Protein AF-A0A7L3CWI1-F1 (afdb_monomer)

Secondary structure (DSSP, 8-state):
-HHHHHHHHHHHHHHHHHHHHHTT-HHHHHHHHHHHHHHHHHHSS-HHHHHHHHHHHHHHHHHHHHHHHS---S-HHHHHHHHHHHHHHHHHHHHHHHHHHHHT-

InterPro domains:
  IPR001217 Transcription factor STAT [PTHR11801] (2-104)
  IPR013799 STAT transcription factor, protein interaction [PF02865] (1-68)
  IPR013799 STAT transcription factor, protein interaction [SM00964] (1-71)
  IPR036535 STAT transcription factor, N-terminal domain superfamily [G3DSA:1.10.532.10] (1-72)
  IPR036535 STAT transcription factor, N-terminal domain superfamily [SSF48092] (1-70)

pLDDT: mean 90.08, std 12.99, range [53.62, 98.75]

Sequence (105 aa):
MATILLQNLLIQVDEQLDRVSQEKNLLLIHNLKRIRKLLQGKYHGNPMHIAVIISNCLREERRILAAASMPVQGPLEKSLQNSVVSERQRNVEHKVSAIKNSAQV

Foldseek 3Di:
DLLVVLVVVLVVLVVVLVVVVVVVVPVSNVVSVVVSVCSCVPPNVPSVVVVVVVVVVVVVVVVVVVVVPPDPPDPPVVVVVVVVVVVVVVVVVVVVVVVVVVVVD

Organism: Pluvianellus socialis (NCBI:txid227228)

Solvent-accessible surface area (backbone atoms only — not comparable to full-atom values): 5900 Å² total; per-residue (Å²): 110,43,58,58,55,50,52,51,51,53,50,52,50,49,58,50,40,55,54,33,52,76,69,63,37,64,68,57,38,54,50,48,55,52,50,52,52,47,52,52,72,71,24,67,91,43,29,57,61,54,50,50,53,53,51,51,51,56,51,49,53,51,50,53,52,52,60,70,68,47,80,78,90,58,72,66,64,63,62,52,51,52,52,54,53,51,53,53,51,52,54,51,54,52,53,52,49,52,51,53,59,64,69,75,105

Radius of gyration: 23.46 Å; Cα contacts (8 Å, |Δi|>4): 30; chains: 1; bounding box: 50×29×52 Å

Structure (mmCIF, N/CA/C/O backbone):
data_AF-A0A7L3CWI1-F1
#
_entry.id   AF-A0A7L3CWI1-F1
#
loop_
_atom_site.group_PDB
_atom_site.id
_atom_site.type_symbol
_atom_site.label_atom_id
_atom_site.label_alt_id
_atom_site.label_comp_id
_atom_site.label_asym_id
_atom_site.label_entity_id
_atom_site.label_seq_id
_atom_site.pdbx_PDB_ins_code
_atom_site.Cartn_x
_atom_site.Cartn_y
_atom_site.Cartn_z
_atom_site.occupancy
_atom_site.B_iso_or_equiv
_atom_site.auth_seq_id
_atom_site.auth_comp_id
_atom_site.auth_asym_id
_atom_site.auth_atom_id
_atom_site.pdbx_PDB_model_num
ATOM 1 N N . MET A 1 1 ? 15.315 5.582 -15.630 1.00 88.50 1 MET A N 1
ATOM 2 C CA . MET A 1 1 ? 14.371 6.317 -14.756 1.00 88.50 1 MET A CA 1
ATOM 3 C C . MET A 1 1 ? 13.531 5.385 -13.879 1.00 88.50 1 MET A C 1
ATOM 5 O O . MET A 1 1 ? 13.632 5.492 -12.667 1.00 88.50 1 MET A O 1
ATOM 9 N N . ALA A 1 2 ? 12.762 4.434 -14.434 1.00 94.88 2 ALA A N 1
ATOM 10 C CA . ALA A 1 2 ? 11.887 3.555 -13.636 1.00 94.88 2 ALA A CA 1
ATOM 11 C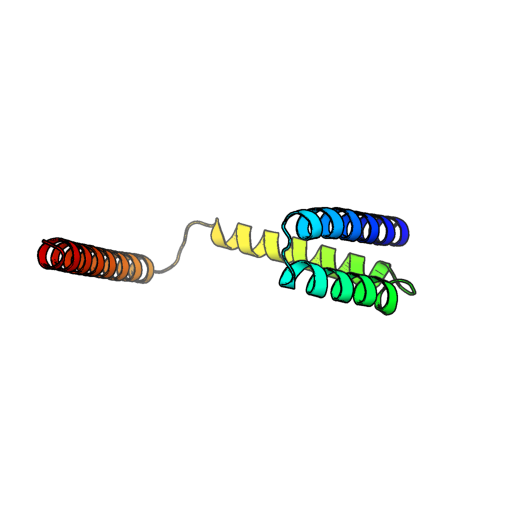 C . ALA A 1 2 ? 12.609 2.727 -12.556 1.00 94.88 2 ALA A C 1
ATOM 13 O O . ALA A 1 2 ? 12.082 2.569 -11.461 1.00 94.88 2 ALA A O 1
ATOM 14 N N . THR A 1 3 ? 13.833 2.261 -12.818 1.00 97.19 3 THR A N 1
ATOM 15 C CA . THR A 1 3 ? 14.658 1.566 -11.814 1.00 97.19 3 THR A CA 1
ATOM 16 C C . THR A 1 3 ? 14.954 2.441 -10.596 1.00 97.19 3 THR A C 1
ATOM 18 O O . THR A 1 3 ? 14.821 1.978 -9.470 1.00 97.19 3 THR A O 1
ATOM 21 N N . ILE A 1 4 ? 15.288 3.720 -10.808 1.00 97.69 4 ILE A N 1
ATOM 22 C CA . ILE A 1 4 ? 15.544 4.681 -9.723 1.00 97.69 4 ILE A CA 1
ATOM 23 C C . ILE A 1 4 ? 14.263 4.905 -8.914 1.00 97.69 4 ILE A C 1
ATOM 25 O O . ILE A 1 4 ? 14.295 4.879 -7.691 1.00 97.69 4 ILE A O 1
ATOM 29 N N . LEU A 1 5 ? 13.117 5.053 -9.585 1.00 97.31 5 LEU A N 1
ATOM 30 C CA . LEU A 1 5 ? 11.829 5.219 -8.907 1.00 97.31 5 LEU A CA 1
ATOM 31 C C . LEU A 1 5 ? 11.431 3.982 -8.089 1.00 97.31 5 LEU A C 1
ATOM 33 O O . LEU A 1 5 ? 10.921 4.131 -6.983 1.00 97.31 5 LEU A O 1
ATOM 37 N N . LEU A 1 6 ? 11.698 2.771 -8.588 1.00 97.69 6 LEU A N 1
ATOM 38 C CA . LEU A 1 6 ? 11.500 1.540 -7.817 1.00 97.69 6 LEU A CA 1
ATOM 39 C C . LEU A 1 6 ? 12.427 1.493 -6.594 1.00 97.69 6 LEU A C 1
ATOM 41 O O . LEU A 1 6 ? 11.980 1.124 -5.511 1.00 97.69 6 LEU A O 1
ATOM 45 N N . GLN A 1 7 ? 13.691 1.894 -6.744 1.00 97.94 7 GLN A N 1
ATOM 46 C CA . GLN A 1 7 ? 14.632 1.954 -5.625 1.00 97.94 7 GLN A CA 1
ATOM 47 C C . GLN A 1 7 ? 14.161 2.955 -4.559 1.00 97.94 7 GLN A C 1
ATOM 49 O O . GLN A 1 7 ? 14.128 2.622 -3.378 1.00 97.94 7 GLN A O 1
ATOM 54 N N . ASN A 1 8 ? 13.709 4.137 -4.980 1.00 98.12 8 ASN A N 1
ATOM 55 C CA . ASN A 1 8 ? 13.154 5.152 -4.086 1.00 98.12 8 ASN A CA 1
ATOM 56 C C . ASN A 1 8 ? 11.883 4.659 -3.385 1.00 98.12 8 ASN A C 1
ATOM 58 O O . ASN A 1 8 ? 11.714 4.893 -2.193 1.00 98.12 8 ASN A O 1
ATOM 62 N N . LEU A 1 9 ? 11.012 3.930 -4.089 1.00 97.94 9 LEU A N 1
ATOM 63 C CA . LEU A 1 9 ? 9.835 3.309 -3.481 1.00 97.94 9 LEU A CA 1
ATOM 64 C C . LEU A 1 9 ? 10.227 2.296 -2.394 1.00 97.94 9 LEU A C 1
ATOM 66 O O . LEU A 1 9 ? 9.591 2.255 -1.347 1.00 97.94 9 LEU A O 1
ATOM 70 N N . LEU A 1 10 ? 11.268 1.489 -2.613 1.00 98.25 10 LEU A N 1
ATOM 71 C CA . LEU A 1 10 ? 11.745 0.532 -1.610 1.00 98.25 10 LEU A CA 1
ATOM 72 C C . LEU A 1 10 ? 12.325 1.227 -0.369 1.00 98.25 10 LEU A C 1
ATOM 74 O O . LEU A 1 10 ? 12.070 0.754 0.737 1.00 98.25 10 LEU A O 1
ATOM 78 N N . ILE A 1 11 ? 13.039 2.345 -0.543 1.00 98.50 11 ILE A N 1
ATOM 79 C CA . ILE A 1 11 ? 13.526 3.186 0.567 1.00 98.50 11 ILE A CA 1
ATOM 80 C C . ILE A 1 11 ? 12.343 3.740 1.363 1.00 98.50 11 ILE A C 1
ATOM 82 O O . ILE A 1 11 ? 12.294 3.594 2.579 1.00 98.50 11 ILE A O 1
ATOM 86 N N . GLN A 1 12 ? 11.337 4.281 0.674 1.00 98.44 12 GLN A N 1
ATOM 87 C CA . GLN A 1 12 ? 10.116 4.765 1.315 1.00 98.44 12 GLN A CA 1
ATOM 88 C C . GLN A 1 12 ? 9.410 3.653 2.102 1.00 98.44 12 GLN A C 1
ATOM 90 O O . GLN A 1 12 ? 8.967 3.879 3.221 1.00 98.44 12 GLN A O 1
ATOM 95 N N . VAL A 1 13 ? 9.341 2.425 1.578 1.00 98.38 13 VAL A N 1
ATOM 96 C CA . VAL A 1 13 ? 8.769 1.288 2.322 1.00 98.38 13 VAL A CA 1
ATOM 97 C C . VAL A 1 13 ? 9.566 0.971 3.596 1.00 98.38 13 VAL A C 1
ATOM 99 O O . VAL A 1 13 ? 8.945 0.621 4.599 1.00 98.38 13 VAL A O 1
ATOM 102 N N . ASP A 1 14 ? 10.895 1.109 3.585 1.00 98.50 14 ASP A N 1
ATOM 103 C CA . ASP A 1 14 ? 11.728 0.920 4.783 1.00 98.50 14 ASP A CA 1
ATOM 104 C C . ASP A 1 14 ? 11.466 2.008 5.832 1.00 98.50 14 ASP A C 1
ATOM 106 O O . ASP A 1 14 ? 11.207 1.684 6.988 1.00 98.50 14 ASP A O 1
ATOM 110 N N . GLU A 1 15 ? 11.397 3.278 5.425 1.00 98.62 15 GLU A N 1
ATOM 111 C CA . GLU A 1 15 ? 11.052 4.394 6.320 1.00 98.62 15 GLU A CA 1
ATOM 112 C C . GLU A 1 15 ? 9.667 4.201 6.970 1.00 98.62 15 GLU A C 1
ATOM 114 O O . GLU A 1 15 ? 9.469 4.444 8.164 1.00 98.62 15 GLU A O 1
ATOM 119 N N . GLN A 1 16 ? 8.685 3.720 6.196 1.00 98.44 16 GLN A N 1
ATOM 120 C CA . GLN A 1 16 ? 7.358 3.390 6.725 1.00 98.44 16 GLN A CA 1
ATOM 121 C C . GLN A 1 16 ? 7.421 2.230 7.723 1.00 98.44 16 GLN A C 1
ATOM 123 O O . GLN A 1 16 ? 6.708 2.258 8.726 1.00 98.44 16 GLN A O 1
ATOM 128 N N . LEU A 1 17 ? 8.253 1.221 7.452 1.00 98.56 17 LEU A N 1
ATOM 129 C CA . LEU A 1 17 ? 8.435 0.056 8.311 1.00 98.56 17 LEU A CA 1
ATOM 130 C C . LEU A 1 17 ? 9.044 0.445 9.660 1.00 98.56 17 LEU A C 1
ATOM 132 O O . LEU A 1 17 ? 8.576 -0.049 10.689 1.00 98.56 17 LEU A O 1
ATOM 136 N N . ASP A 1 18 ? 10.010 1.362 9.669 1.00 98.56 18 ASP A N 1
ATOM 137 C CA . ASP A 1 18 ? 10.584 1.911 10.897 1.00 98.56 18 ASP A CA 1
ATOM 138 C C . ASP A 1 18 ? 9.518 2.631 11.724 1.00 98.56 18 ASP A C 1
ATOM 140 O O . ASP A 1 18 ? 9.354 2.337 12.912 1.00 98.56 18 ASP A O 1
ATOM 144 N N . ARG A 1 19 ? 8.709 3.493 11.092 1.00 98.56 19 ARG A N 1
ATOM 145 C CA . ARG A 1 19 ? 7.628 4.208 11.787 1.00 98.56 19 ARG A CA 1
ATOM 146 C C . ARG A 1 19 ? 6.615 3.252 12.420 1.00 98.56 19 ARG A C 1
ATOM 148 O O . ARG A 1 19 ? 6.365 3.333 13.621 1.00 98.56 19 ARG A O 1
ATOM 155 N N . VAL A 1 20 ? 6.057 2.315 11.647 1.00 98.56 20 VAL A N 1
ATOM 156 C CA . VAL A 1 20 ? 5.032 1.392 12.176 1.00 98.56 20 VAL A CA 1
ATOM 157 C C . VAL A 1 20 ? 5.601 0.405 13.201 1.00 98.56 20 VAL A C 1
ATOM 159 O O . VAL A 1 20 ? 4.850 -0.150 14.005 1.00 98.56 20 VAL A O 1
ATOM 162 N N . SER A 1 21 ? 6.924 0.200 13.204 1.00 98.31 21 SER A N 1
ATOM 163 C CA . SER A 1 21 ? 7.622 -0.558 14.246 1.00 98.31 21 SER A CA 1
ATOM 164 C C . SER A 1 21 ? 7.659 0.199 15.571 1.00 98.31 21 SER A C 1
ATOM 166 O O . SER A 1 21 ? 7.380 -0.405 16.607 1.00 98.31 21 SER A O 1
ATOM 168 N N . GLN A 1 22 ? 7.910 1.514 15.549 1.00 98.38 22 GLN A N 1
ATOM 169 C CA . GLN A 1 22 ? 7.818 2.359 16.750 1.00 98.38 22 GLN A CA 1
ATOM 170 C C . GLN A 1 22 ? 6.391 2.396 17.313 1.00 98.38 22 GLN A C 1
ATOM 172 O O . GLN A 1 22 ? 6.193 2.326 18.524 1.00 98.38 22 GLN A O 1
ATOM 177 N N . GLU A 1 23 ? 5.388 2.410 16.433 1.00 98.25 23 GLU A N 1
ATOM 178 C CA . GLU A 1 2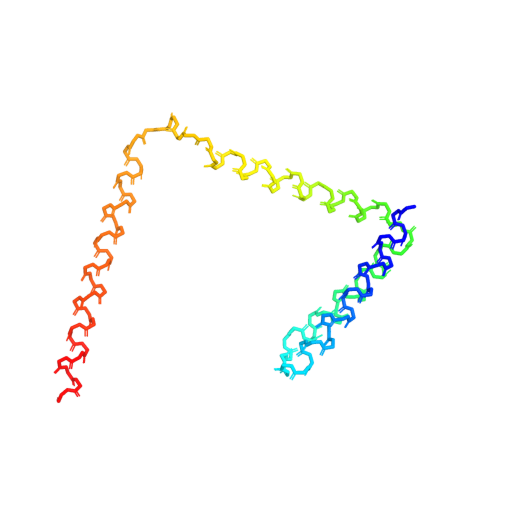3 ? 3.966 2.323 16.798 1.00 98.25 23 GLU A CA 1
ATOM 179 C C . GLU A 1 23 ? 3.549 0.928 17.311 1.00 98.25 23 GLU A C 1
ATOM 181 O O . GLU A 1 23 ? 2.413 0.743 17.744 1.00 98.25 23 GLU A O 1
ATOM 186 N N . LYS A 1 24 ? 4.441 -0.075 17.253 1.00 97.81 24 LYS A N 1
ATOM 187 C CA . LYS A 1 24 ? 4.161 -1.486 17.580 1.00 97.81 24 LYS A CA 1
ATOM 188 C C . LYS A 1 24 ? 2.982 -2.067 16.784 1.00 97.81 24 LYS A C 1
ATOM 190 O O . LYS A 1 24 ? 2.299 -2.986 17.242 1.00 97.81 24 LYS A O 1
ATOM 195 N N . ASN A 1 25 ? 2.751 -1.576 15.566 1.00 98.31 25 ASN A N 1
ATOM 196 C CA . ASN A 1 25 ? 1.661 -2.037 14.716 1.00 98.31 25 ASN A CA 1
ATOM 197 C C . ASN A 1 25 ? 2.051 -3.334 13.990 1.00 98.31 25 ASN A C 1
ATOM 199 O O . ASN A 1 25 ? 2.500 -3.330 12.842 1.00 98.31 25 ASN A O 1
ATOM 203 N N . LEU A 1 26 ? 1.874 -4.469 14.671 1.00 98.25 26 LEU A N 1
ATOM 204 C CA . LEU A 1 26 ? 2.293 -5.790 14.186 1.00 98.25 26 LEU A CA 1
ATOM 205 C C . LEU A 1 26 ? 1.708 -6.149 12.812 1.00 98.25 26 LEU A C 1
ATOM 207 O O . LEU A 1 26 ? 2.400 -6.744 11.983 1.00 98.25 26 LEU A O 1
ATOM 211 N N . LEU A 1 27 ? 0.457 -5.753 12.554 1.00 98.50 27 LEU A N 1
ATOM 212 C CA . LEU A 1 27 ? -0.208 -5.991 11.276 1.00 98.50 27 LEU A CA 1
ATOM 213 C C . LEU A 1 27 ? 0.502 -5.247 10.139 1.00 98.50 27 LEU A C 1
ATOM 215 O O . LEU A 1 27 ? 0.824 -5.847 9.111 1.00 98.50 27 LEU A O 1
ATOM 219 N N . LEU A 1 28 ? 0.780 -3.954 10.324 1.00 98.44 28 LEU A N 1
ATOM 220 C CA . LEU A 1 28 ? 1.453 -3.152 9.304 1.00 98.44 28 LEU A CA 1
ATOM 221 C C . LEU A 1 28 ? 2.913 -3.562 9.118 1.00 98.44 28 LEU A C 1
ATOM 223 O O . LEU A 1 28 ? 3.362 -3.649 7.977 1.00 98.44 28 LEU A O 1
ATOM 227 N N . ILE A 1 29 ? 3.630 -3.905 10.191 1.00 98.75 29 ILE A N 1
ATOM 228 C CA . ILE A 1 29 ? 5.002 -4.429 10.100 1.00 98.75 29 ILE A CA 1
ATOM 229 C C . ILE A 1 29 ? 5.029 -5.689 9.225 1.00 98.75 29 ILE A C 1
ATOM 231 O O . ILE A 1 29 ? 5.832 -5.789 8.293 1.00 98.75 29 ILE A O 1
ATOM 235 N N . HIS A 1 30 ? 4.144 -6.654 9.496 1.00 98.56 30 HIS A N 1
ATOM 236 C CA . HIS A 1 30 ? 4.050 -7.883 8.708 1.00 98.56 30 HIS A CA 1
ATOM 237 C C . HIS A 1 30 ? 3.720 -7.587 7.237 1.00 98.56 30 HIS A C 1
ATOM 239 O O . HIS A 1 30 ? 4.392 -8.081 6.324 1.00 98.56 30 HIS A O 1
ATOM 245 N N . ASN A 1 31 ? 2.711 -6.749 7.000 1.00 98.56 31 ASN A N 1
ATOM 246 C CA . ASN A 1 31 ? 2.241 -6.445 5.654 1.00 98.56 31 ASN A CA 1
ATOM 247 C C . ASN A 1 31 ? 3.301 -5.705 4.830 1.00 98.56 31 ASN A C 1
ATOM 249 O O . ASN A 1 31 ? 3.555 -6.099 3.690 1.00 98.56 31 ASN A O 1
ATOM 253 N N . LEU A 1 32 ? 3.982 -4.707 5.401 1.00 98.62 32 LEU A N 1
ATOM 254 C CA . LEU A 1 32 ? 5.042 -3.967 4.711 1.00 98.62 32 LEU A CA 1
ATOM 255 C C . LEU A 1 32 ? 6.250 -4.853 4.390 1.00 98.62 32 LEU A C 1
ATOM 257 O O . LEU A 1 32 ? 6.766 -4.780 3.275 1.00 98.62 32 LEU A O 1
ATOM 261 N N . LYS A 1 33 ? 6.646 -5.776 5.283 1.00 98.56 33 LYS A N 1
ATOM 262 C CA . LYS A 1 33 ? 7.692 -6.775 4.976 1.00 98.56 33 LYS A CA 1
ATOM 263 C C . LYS A 1 33 ? 7.324 -7.634 3.768 1.00 98.56 33 LYS A C 1
ATOM 265 O O . LYS A 1 33 ? 8.170 -7.895 2.909 1.00 98.56 33 LYS A O 1
ATOM 270 N N . ARG A 1 34 ? 6.068 -8.081 3.685 1.00 98.62 34 ARG A N 1
ATOM 271 C CA . ARG A 1 34 ? 5.575 -8.881 2.555 1.00 98.62 34 ARG A CA 1
ATOM 272 C C . ARG A 1 34 ? 5.529 -8.063 1.263 1.00 98.62 34 ARG A C 1
ATOM 274 O O . ARG A 1 34 ? 5.977 -8.553 0.229 1.00 98.62 34 ARG A O 1
ATOM 281 N N . ILE A 1 35 ? 5.034 -6.828 1.327 1.00 98.12 35 ILE A N 1
ATOM 282 C CA . ILE A 1 35 ? 4.972 -5.907 0.185 1.00 98.12 35 ILE A CA 1
ATOM 283 C C . ILE A 1 35 ? 6.377 -5.612 -0.339 1.00 98.12 35 ILE A C 1
ATOM 285 O O . ILE A 1 35 ? 6.606 -5.763 -1.535 1.00 98.12 35 ILE A O 1
ATOM 289 N N . ARG A 1 36 ? 7.338 -5.291 0.536 1.00 98.31 36 ARG A N 1
ATOM 290 C CA . ARG A 1 36 ? 8.741 -5.062 0.158 1.00 98.31 36 ARG A CA 1
ATOM 291 C C . ARG A 1 36 ? 9.312 -6.239 -0.634 1.00 98.31 36 ARG A C 1
ATOM 293 O O . ARG A 1 36 ? 9.828 -6.048 -1.734 1.00 98.31 36 ARG A O 1
ATOM 300 N N . LYS A 1 37 ? 9.164 -7.464 -0.110 1.00 98.25 37 LYS A N 1
ATOM 301 C CA . LYS A 1 37 ? 9.621 -8.691 -0.786 1.00 98.25 37 LYS A CA 1
ATOM 302 C C . LYS A 1 37 ? 8.955 -8.879 -2.148 1.00 98.25 37 LYS A C 1
ATOM 304 O O . LYS A 1 37 ? 9.631 -9.234 -3.108 1.00 98.25 37 LYS A O 1
ATOM 309 N N . LEU A 1 38 ? 7.648 -8.627 -2.243 1.00 97.81 38 LEU A N 1
ATOM 310 C CA . LEU A 1 38 ? 6.911 -8.724 -3.502 1.00 97.81 38 LEU A CA 1
ATOM 311 C C . LEU A 1 38 ? 7.405 -7.695 -4.520 1.00 97.81 38 LEU A C 1
ATOM 313 O O . LEU A 1 38 ? 7.636 -8.054 -5.671 1.00 97.81 38 LEU A O 1
ATOM 317 N N . LEU A 1 39 ? 7.584 -6.437 -4.109 1.00 97.25 39 LEU A N 1
ATOM 318 C CA . LEU A 1 39 ? 8.056 -5.367 -4.984 1.00 97.25 39 LEU A CA 1
ATOM 319 C C . LEU A 1 39 ? 9.435 -5.693 -5.562 1.00 97.25 39 LEU A C 1
ATOM 321 O O . LEU A 1 39 ? 9.637 -5.591 -6.773 1.00 97.25 39 LEU A O 1
ATOM 325 N N . GLN A 1 40 ? 10.348 -6.155 -4.707 1.00 95.56 40 GLN A N 1
ATOM 326 C CA . GLN A 1 40 ? 11.689 -6.551 -5.113 1.00 95.56 40 GLN A CA 1
ATOM 327 C C . GLN A 1 40 ? 11.661 -7.789 -6.021 1.00 95.56 40 GLN A C 1
ATOM 329 O O . GLN A 1 40 ? 12.214 -7.756 -7.114 1.00 95.56 40 GLN A O 1
ATOM 334 N N . GLY A 1 41 ? 10.963 -8.860 -5.638 1.00 96.94 41 GLY A N 1
ATOM 335 C CA . GLY A 1 41 ? 10.929 -10.093 -6.430 1.00 96.94 41 GLY A CA 1
ATOM 336 C C . GLY A 1 41 ? 10.226 -9.943 -7.783 1.00 96.94 41 GLY A C 1
ATOM 337 O O . GLY A 1 41 ? 10.674 -10.501 -8.778 1.00 96.94 41 GLY A O 1
ATOM 338 N N . LYS A 1 42 ? 9.131 -9.175 -7.841 1.00 97.06 42 LYS A N 1
ATOM 339 C CA . LYS A 1 42 ? 8.283 -9.087 -9.039 1.00 97.06 42 LYS A CA 1
ATOM 340 C C . LYS A 1 42 ? 8.759 -8.045 -10.050 1.00 97.06 42 LYS A C 1
ATOM 342 O O . LYS A 1 42 ? 8.556 -8.240 -11.246 1.00 97.06 42 LYS A O 1
ATOM 347 N N . TYR A 1 43 ? 9.345 -6.937 -9.596 1.00 97.31 43 TYR A N 1
ATOM 348 C CA . TYR A 1 43 ? 9.594 -5.781 -10.465 1.00 97.31 43 TYR A CA 1
ATOM 349 C C . TYR A 1 43 ? 11.064 -5.399 -10.612 1.00 97.31 43 TYR A C 1
ATOM 351 O O . TYR A 1 43 ? 11.364 -4.559 -11.452 1.00 97.31 43 TYR A O 1
ATOM 359 N N . HIS A 1 44 ? 11.996 -6.02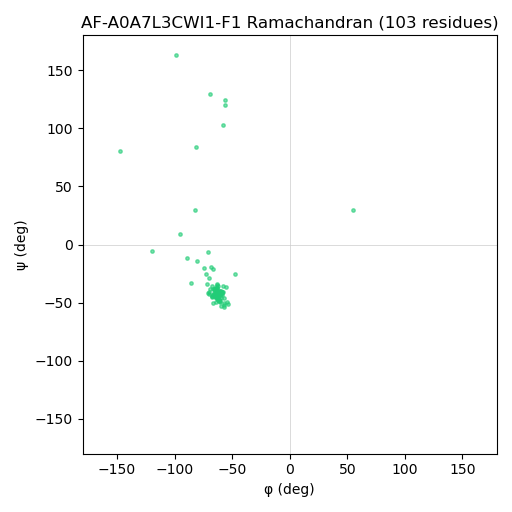5 -9.886 1.00 94.19 44 HIS A N 1
ATOM 360 C CA . HIS A 1 44 ? 13.422 -5.716 -10.037 1.00 94.19 44 HIS A CA 1
ATOM 361 C C . HIS A 1 44 ? 13.944 -6.001 -11.456 1.00 94.19 44 HIS A C 1
ATOM 363 O O . HIS A 1 44 ? 14.669 -5.183 -12.012 1.00 94.19 44 HIS A O 1
ATOM 369 N N . GLY A 1 45 ? 13.509 -7.104 -12.081 1.00 95.12 45 GLY A N 1
ATOM 370 C CA . GLY A 1 45 ? 13.882 -7.443 -13.462 1.00 95.12 45 GLY A CA 1
ATOM 371 C C . GLY A 1 45 ? 13.176 -6.608 -14.539 1.00 95.12 45 GLY A C 1
ATOM 372 O O . GLY A 1 45 ? 13.660 -6.519 -15.662 1.00 95.12 45 GLY A O 1
ATOM 373 N N . ASN A 1 46 ? 12.044 -5.975 -14.213 1.00 97.31 46 ASN A N 1
ATOM 374 C CA . ASN A 1 46 ? 11.343 -5.067 -15.121 1.00 97.31 46 ASN A CA 1
ATOM 375 C C . ASN A 1 46 ? 10.635 -3.931 -14.351 1.00 97.31 46 ASN A C 1
ATOM 377 O O . ASN A 1 46 ? 9.413 -3.976 -14.150 1.00 97.31 46 ASN A O 1
ATOM 381 N N . PRO A 1 47 ? 11.374 -2.881 -13.945 1.00 97.38 47 PRO A N 1
ATOM 382 C CA . PRO A 1 47 ? 10.807 -1.759 -13.195 1.00 97.38 47 PRO A CA 1
ATOM 383 C C . PRO A 1 47 ? 9.807 -0.922 -14.004 1.00 97.38 47 PRO A C 1
ATOM 385 O O . PRO A 1 47 ? 8.966 -0.229 -13.431 1.00 97.38 47 PRO A O 1
ATOM 388 N N . MET A 1 48 ? 9.856 -0.989 -15.340 1.00 98.06 48 MET A N 1
ATOM 389 C CA . MET A 1 48 ? 8.887 -0.295 -16.195 1.00 98.06 48 MET A CA 1
ATOM 390 C C . MET A 1 48 ? 7.465 -0.816 -15.980 1.00 98.06 48 MET A C 1
ATOM 392 O O . MET A 1 48 ? 6.521 -0.030 -16.012 1.00 98.06 48 MET A O 1
ATOM 396 N N . HIS A 1 49 ? 7.300 -2.111 -15.701 1.00 97.69 49 HIS A N 1
ATOM 397 C CA . HIS A 1 49 ? 5.982 -2.705 -15.492 1.00 97.69 49 HIS A CA 1
ATOM 398 C C . HIS A 1 49 ? 5.237 -2.059 -14.313 1.00 97.69 49 HIS A C 1
ATOM 400 O O . HIS A 1 49 ? 4.096 -1.626 -14.470 1.00 97.69 49 HIS A O 1
ATOM 406 N N . ILE A 1 50 ? 5.882 -1.922 -13.149 1.00 97.56 50 ILE A N 1
ATOM 407 C CA . ILE A 1 50 ? 5.254 -1.259 -11.997 1.00 97.56 50 ILE A CA 1
ATOM 408 C C . ILE A 1 50 ? 5.047 0.239 -12.234 1.00 97.56 50 ILE A C 1
ATOM 410 O O . ILE A 1 50 ? 4.016 0.77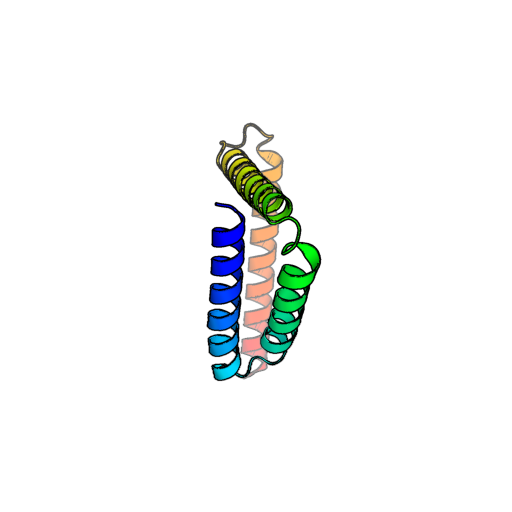2 -11.831 1.00 97.56 50 ILE A O 1
ATOM 414 N N . ALA A 1 51 ? 5.965 0.911 -12.934 1.00 97.88 51 ALA A N 1
ATOM 415 C CA . ALA A 1 51 ? 5.797 2.323 -13.272 1.00 97.88 51 ALA A CA 1
ATOM 416 C C . ALA A 1 51 ? 4.531 2.558 -14.117 1.00 97.88 51 ALA A C 1
ATOM 418 O O . ALA A 1 51 ? 3.782 3.500 -13.854 1.00 97.88 51 ALA A O 1
ATOM 419 N N . VAL A 1 52 ? 4.249 1.675 -15.081 1.00 98.12 52 VAL A N 1
ATOM 420 C CA . VAL A 1 52 ? 3.018 1.715 -15.887 1.00 98.12 52 VAL A CA 1
ATOM 421 C C . VAL A 1 52 ? 1.783 1.441 -15.031 1.00 98.12 52 VAL A C 1
ATOM 423 O O . VAL A 1 52 ? 0.803 2.174 -15.148 1.00 98.12 52 VAL A O 1
ATOM 426 N N . ILE A 1 53 ? 1.830 0.436 -14.147 1.00 98.00 53 ILE A N 1
ATOM 427 C CA . ILE A 1 53 ? 0.719 0.133 -13.229 1.00 98.00 53 ILE A CA 1
ATOM 428 C C . ILE A 1 53 ? 0.382 1.363 -12.381 1.00 98.00 53 ILE A C 1
ATOM 430 O O . ILE A 1 53 ? -0.756 1.821 -12.411 1.00 98.00 53 ILE A O 1
ATOM 434 N N . ILE A 1 54 ? 1.371 1.939 -11.689 1.00 97.88 54 ILE A N 1
ATOM 435 C CA . ILE A 1 54 ? 1.170 3.113 -10.825 1.00 97.88 54 ILE A CA 1
ATOM 436 C C . ILE A 1 54 ? 0.646 4.299 -11.643 1.00 97.88 54 ILE A C 1
ATOM 438 O O . ILE A 1 54 ? -0.309 4.956 -11.236 1.00 97.88 54 ILE A O 1
ATOM 442 N N . SER A 1 55 ? 1.212 4.548 -12.827 1.00 98.25 55 SER A N 1
ATOM 443 C CA . SER A 1 55 ? 0.768 5.643 -13.700 1.00 98.25 55 SER A CA 1
ATOM 444 C C . SER A 1 55 ? -0.692 5.486 -14.132 1.00 98.25 55 SER A C 1
ATOM 446 O O . SER A 1 55 ? -1.442 6.464 -14.145 1.00 98.25 55 SER A O 1
ATOM 448 N N . ASN A 1 56 ? -1.108 4.259 -14.459 1.00 98.56 56 ASN A N 1
ATOM 449 C CA . ASN A 1 56 ? -2.486 3.948 -14.820 1.00 98.56 56 ASN A CA 1
ATOM 450 C C . ASN A 1 56 ? -3.431 4.104 -13.623 1.00 98.56 56 ASN A C 1
ATOM 452 O O . ASN A 1 56 ? -4.478 4.726 -13.785 1.00 98.56 56 ASN A O 1
ATOM 456 N N . CYS A 1 57 ? -3.050 3.617 -12.435 1.00 98.56 57 CYS A N 1
ATOM 457 C CA . CYS A 1 57 ? -3.827 3.798 -11.205 1.00 98.56 57 CYS A CA 1
ATOM 458 C C . CYS A 1 57 ? -4.062 5.284 -10.912 1.00 98.56 57 CYS A C 1
ATOM 460 O O . CYS A 1 57 ? -5.206 5.712 -10.809 1.00 98.56 57 CYS A O 1
ATOM 462 N N . LEU A 1 58 ? -3.002 6.097 -10.895 1.00 98.56 58 LEU A N 1
ATOM 463 C CA . LEU A 1 58 ? -3.112 7.533 -10.625 1.00 98.56 58 LEU A CA 1
ATOM 464 C C . LEU A 1 58 ? -3.938 8.271 -11.691 1.00 98.56 58 LEU A C 1
ATOM 466 O O . LEU A 1 58 ? -4.641 9.234 -11.386 1.00 98.56 58 LEU A O 1
ATOM 470 N N . ARG A 1 59 ? -3.850 7.857 -12.964 1.00 98.56 59 ARG A N 1
ATOM 471 C CA . ARG A 1 59 ? -4.685 8.424 -14.035 1.00 98.56 59 ARG A CA 1
ATOM 472 C C . ARG A 1 59 ? -6.158 8.100 -13.815 1.00 98.56 59 ARG A C 1
ATOM 474 O O . ARG A 1 59 ? -6.997 8.977 -14.007 1.00 98.56 59 ARG A O 1
ATOM 481 N N . GLU A 1 60 ? -6.455 6.873 -13.416 1.00 98.44 60 GLU A N 1
ATOM 482 C CA . GLU A 1 60 ? -7.821 6.429 -13.180 1.00 98.44 60 GLU A CA 1
ATOM 483 C C . GLU A 1 60 ? -8.428 7.083 -11.936 1.00 98.44 60 GLU A C 1
ATOM 485 O O . GLU A 1 60 ? -9.553 7.568 -11.994 1.00 98.44 60 GLU A O 1
ATOM 490 N N . GLU A 1 61 ? -7.661 7.224 -10.853 1.00 98.00 61 GLU A N 1
ATOM 491 C CA . GLU A 1 61 ? -8.077 7.981 -9.666 1.00 98.00 61 GLU A CA 1
ATOM 492 C C . GLU A 1 61 ? -8.439 9.428 -10.020 1.00 98.00 61 GLU A C 1
ATOM 494 O O . GLU A 1 61 ? -9.510 9.910 -9.648 1.00 98.00 61 GLU A O 1
ATOM 499 N N . ARG A 1 62 ? -7.609 10.112 -10.822 1.00 97.75 62 ARG A N 1
ATOM 500 C CA . ARG A 1 62 ? -7.929 11.464 -11.316 1.00 97.75 62 ARG A CA 1
ATOM 501 C C . ARG A 1 62 ? -9.200 11.489 -12.162 1.00 97.75 62 ARG A C 1
ATOM 503 O O . ARG A 1 62 ? -9.989 12.422 -12.033 1.00 97.75 62 ARG A O 1
ATOM 510 N N . ARG A 1 63 ? -9.420 10.479 -13.011 1.00 97.06 63 ARG A N 1
ATOM 511 C CA . ARG A 1 63 ? -10.636 10.363 -13.829 1.00 97.06 63 ARG A CA 1
ATOM 512 C C . ARG A 1 63 ? -11.882 10.198 -12.955 1.00 97.06 63 ARG A C 1
ATOM 514 O O . ARG A 1 63 ? -12.886 10.856 -13.211 1.00 97.06 63 ARG A O 1
ATOM 521 N N . ILE A 1 64 ? -11.811 9.356 -11.923 1.00 95.81 64 ILE A N 1
ATOM 522 C CA . ILE A 1 64 ? -12.902 9.134 -10.963 1.00 95.81 64 ILE A CA 1
ATOM 523 C C . ILE A 1 64 ? -13.213 10.426 -10.198 1.00 95.81 64 ILE A C 1
ATOM 525 O O . ILE A 1 64 ? -14.375 10.817 -10.116 1.00 95.81 64 ILE A O 1
ATOM 529 N N . LEU A 1 65 ? -12.190 11.129 -9.701 1.00 95.38 65 LEU A N 1
ATOM 530 C CA . LEU A 1 65 ? -12.360 12.407 -8.999 1.00 95.38 65 LEU A CA 1
ATOM 531 C C . LEU A 1 65 ? -12.971 13.490 -9.897 1.00 95.38 65 LEU A C 1
ATOM 533 O O . LEU A 1 65 ? -13.861 14.222 -9.462 1.00 95.38 65 LEU A O 1
ATOM 537 N N . ALA A 1 66 ? -12.543 13.567 -11.160 1.00 93.69 66 ALA A N 1
ATOM 538 C CA . ALA A 1 66 ? -13.119 14.489 -12.133 1.00 93.69 66 ALA A CA 1
ATOM 539 C C . ALA A 1 66 ? -14.596 14.167 -12.397 1.00 93.69 66 ALA A C 1
ATOM 541 O O . ALA A 1 66 ? -15.429 15.066 -12.365 1.00 93.69 66 ALA A O 1
ATOM 542 N N . ALA A 1 67 ? -14.938 12.887 -12.580 1.00 89.81 67 ALA A N 1
ATOM 543 C CA . ALA A 1 67 ? -16.319 12.453 -12.779 1.00 89.81 67 ALA A CA 1
ATOM 544 C C . ALA A 1 67 ? -17.214 12.749 -11.562 1.00 89.81 67 ALA A C 1
ATOM 546 O O . ALA A 1 67 ? -18.363 13.139 -11.739 1.00 89.81 67 ALA A O 1
ATOM 547 N N . ALA A 1 68 ? -16.687 12.607 -10.343 1.00 87.12 68 ALA A N 1
ATOM 548 C CA . ALA A 1 68 ? -17.405 12.940 -9.112 1.00 87.12 68 ALA A CA 1
ATOM 549 C C . ALA A 1 68 ? -17.603 14.454 -8.915 1.00 87.12 68 ALA A C 1
ATOM 551 O O . ALA A 1 68 ? -18.575 14.867 -8.291 1.00 87.12 68 ALA A O 1
ATOM 552 N N . SER A 1 69 ? -16.690 15.276 -9.444 1.00 83.44 69 SER A N 1
ATOM 553 C CA . SER A 1 69 ? -16.752 16.743 -9.352 1.00 83.44 69 SER A CA 1
ATOM 554 C C . SER A 1 69 ? -17.702 17.376 -10.373 1.00 83.44 69 SER A C 1
ATOM 556 O O . SER A 1 69 ? -18.037 18.554 -10.250 1.00 83.44 69 SER A O 1
ATOM 558 N N . MET A 1 70 ? -18.130 16.622 -11.391 1.00 77.94 70 MET A N 1
ATOM 559 C CA . MET A 1 70 ? -19.097 17.118 -12.364 1.00 77.94 70 MET A CA 1
ATOM 560 C C . MET A 1 70 ? -20.460 17.283 -11.683 1.00 77.94 70 MET A C 1
ATOM 562 O O . MET A 1 70 ? -20.934 16.336 -11.048 1.00 77.94 70 MET A O 1
ATOM 566 N N . PRO A 1 71 ? -21.121 18.449 -11.813 1.00 68.25 71 PRO A N 1
ATOM 567 C CA . PRO A 1 71 ? -22.461 18.625 -11.279 1.00 68.25 71 PRO A CA 1
ATOM 568 C C . PRO A 1 71 ? -23.369 17.545 -11.868 1.00 68.25 71 PRO A C 1
ATOM 570 O O . PRO A 1 71 ? -23.444 17.367 -13.085 1.00 68.25 71 PRO A O 1
ATOM 573 N N . VAL A 1 72 ? -24.012 16.787 -10.980 1.00 62.50 72 VAL A N 1
ATOM 574 C CA . VAL A 1 72 ? -24.884 15.667 -11.329 1.00 62.50 72 VAL A CA 1
ATOM 575 C C . VAL A 1 72 ? -26.001 16.181 -12.241 1.00 62.50 72 VAL A C 1
ATOM 577 O O . VAL A 1 72 ? -26.968 16.768 -11.775 1.00 62.50 72 VAL A O 1
ATOM 580 N N . GLN A 1 73 ? -25.896 15.915 -13.544 1.00 57.44 73 GLN A N 1
ATOM 581 C CA . GLN A 1 73 ? -27.011 16.006 -14.499 1.00 57.44 73 GLN A CA 1
ATOM 582 C C . GLN A 1 73 ? -27.876 14.726 -14.463 1.00 57.44 73 GLN A C 1
ATOM 584 O O . GLN A 1 73 ? -28.427 14.297 -15.471 1.00 57.44 73 GLN A O 1
ATOM 589 N N . GLY A 1 74 ? -27.942 14.057 -13.308 1.00 61.59 74 GLY A N 1
ATOM 590 C CA . GLY A 1 74 ? -28.768 12.870 -13.073 1.00 61.59 74 GLY A CA 1
ATOM 591 C C . GLY A 1 74 ? -30.077 13.225 -12.357 1.00 61.59 74 GLY A C 1
ATOM 592 O O . GLY A 1 74 ? -30.164 14.304 -11.771 1.00 61.59 74 GLY A O 1
ATOM 593 N N . PRO A 1 75 ? -31.091 12.335 -12.360 1.00 56.66 75 PRO A N 1
ATOM 594 C CA . PRO A 1 75 ? -32.382 12.617 -11.740 1.00 56.66 75 PRO A CA 1
ATOM 595 C C . PRO A 1 75 ? -32.204 12.994 -10.267 1.00 56.66 75 PRO A C 1
ATOM 597 O O . PRO A 1 75 ? -31.704 12.198 -9.466 1.00 56.66 75 PRO A O 1
ATOM 600 N N . LEU A 1 76 ? -32.636 14.209 -9.923 1.00 58.84 76 LEU A N 1
ATOM 601 C CA . LEU A 1 76 ? -32.616 14.808 -8.583 1.00 58.84 76 LE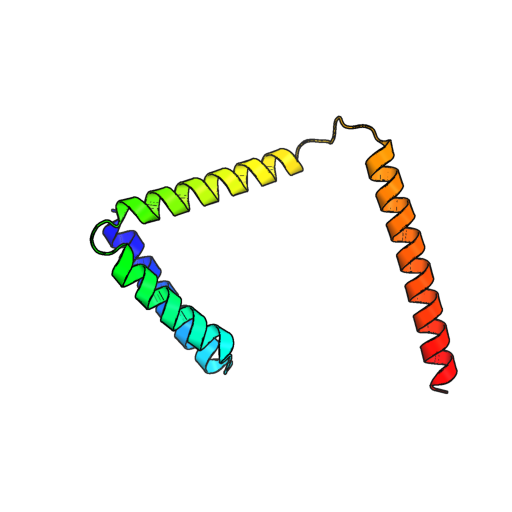U A CA 1
ATOM 602 C C . LEU A 1 76 ? -33.170 13.858 -7.492 1.00 58.84 76 LEU A C 1
ATOM 604 O O . LEU A 1 76 ? -32.771 13.915 -6.329 1.00 58.84 76 LEU A O 1
ATOM 608 N N . GLU A 1 77 ? -34.033 12.927 -7.894 1.00 55.97 77 GLU A N 1
ATOM 609 C CA . GLU A 1 77 ? -34.732 11.935 -7.076 1.00 55.97 77 GLU A CA 1
ATOM 610 C C . GLU A 1 77 ? -33.809 10.996 -6.278 1.00 55.97 77 GLU A C 1
ATOM 612 O O . GLU A 1 77 ? -34.077 10.741 -5.103 1.00 55.97 77 GLU A O 1
ATOM 617 N N . LYS A 1 78 ? -32.693 10.516 -6.852 1.00 57.56 78 LYS A N 1
ATOM 618 C CA . LYS A 1 78 ? -31.782 9.594 -6.133 1.00 57.56 78 LYS A CA 1
ATOM 619 C C . LYS A 1 78 ? -30.998 10.294 -5.020 1.00 57.56 78 LYS A C 1
ATOM 621 O O . LYS A 1 78 ? -30.734 9.698 -3.978 1.00 57.56 78 LYS A O 1
ATOM 626 N N . SER A 1 79 ? -30.644 11.563 -5.226 1.00 59.34 79 SER A N 1
ATOM 627 C CA . SER A 1 79 ? -29.955 12.376 -4.217 1.00 59.34 79 SER A CA 1
ATOM 628 C C . SER A 1 79 ? -30.887 12.708 -3.045 1.00 59.34 79 SER A C 1
ATOM 630 O O . SER A 1 79 ? -30.518 12.545 -1.882 1.00 59.34 79 SER A O 1
ATOM 632 N N . LEU A 1 80 ? -32.141 13.067 -3.347 1.00 60.59 80 LEU A N 1
ATOM 633 C CA . LEU A 1 80 ? -33.174 13.331 -2.342 1.00 60.59 80 LEU A CA 1
ATOM 634 C C . LEU A 1 80 ? -33.496 12.089 -1.494 1.00 60.59 80 LEU A C 1
ATOM 636 O O . LEU A 1 80 ? -33.607 12.201 -0.275 1.00 60.59 80 LEU A O 1
ATOM 640 N N . GLN A 1 81 ? -33.576 10.899 -2.099 1.00 61.44 81 GLN A N 1
ATOM 641 C CA . GLN A 1 81 ? -33.803 9.650 -1.358 1.00 61.44 81 GLN A CA 1
ATOM 642 C C . GLN A 1 81 ? -32.675 9.331 -0.367 1.00 61.44 81 GLN A C 1
ATOM 644 O O . GLN A 1 81 ? -32.955 8.965 0.775 1.00 61.44 81 GLN A O 1
ATOM 649 N N . ASN A 1 82 ? -31.411 9.527 -0.754 1.00 64.31 82 ASN A N 1
ATOM 650 C CA . ASN A 1 82 ? -30.273 9.307 0.144 1.00 64.31 82 ASN A CA 1
ATOM 651 C C . ASN A 1 82 ? -30.266 10.290 1.325 1.00 64.31 82 ASN A C 1
ATOM 653 O O . ASN A 1 82 ? -29.976 9.888 2.454 1.00 64.31 82 ASN A O 1
ATOM 657 N N . SER A 1 83 ? -30.639 11.553 1.093 1.00 67.50 83 SER A N 1
ATOM 658 C CA . SER A 1 83 ? -30.799 12.541 2.168 1.00 67.50 83 SER A CA 1
ATOM 659 C C . SER A 1 83 ? -31.896 12.145 3.156 1.00 67.50 83 SER A C 1
ATOM 661 O O . SER A 1 83 ? -31.668 12.182 4.364 1.00 67.50 83 SER A O 1
ATOM 663 N N . VAL A 1 84 ? -33.050 11.683 2.665 1.00 72.50 84 VAL A N 1
ATOM 664 C CA . VAL A 1 84 ? -34.162 11.233 3.522 1.00 72.50 84 VAL A CA 1
ATOM 665 C C . VAL A 1 84 ? -33.776 10.004 4.354 1.00 72.50 84 VAL A C 1
ATOM 667 O O . VAL A 1 84 ? -34.118 9.919 5.534 1.00 72.50 84 VAL A O 1
ATOM 670 N N . VAL A 1 85 ? -33.045 9.047 3.774 1.00 76.56 85 VAL A N 1
ATOM 671 C CA . VAL A 1 85 ? -32.552 7.869 4.511 1.00 76.56 85 VAL A CA 1
ATOM 672 C C . VAL A 1 85 ? -31.529 8.275 5.580 1.00 76.56 85 VAL A C 1
ATOM 674 O O . VAL A 1 85 ? -31.618 7.805 6.714 1.00 76.56 85 VAL A O 1
ATOM 677 N N . SER A 1 86 ? -30.613 9.193 5.258 1.00 81.19 86 SER A N 1
ATOM 678 C CA . SER A 1 86 ? -29.616 9.729 6.198 1.00 81.19 86 SER A CA 1
ATOM 679 C C . SER A 1 86 ? -30.261 10.442 7.393 1.00 81.19 86 SER A C 1
ATOM 681 O O . SER A 1 86 ? -29.870 10.236 8.542 1.00 81.19 86 SER A O 1
ATOM 683 N N . GLU A 1 87 ? -31.306 11.232 7.151 1.00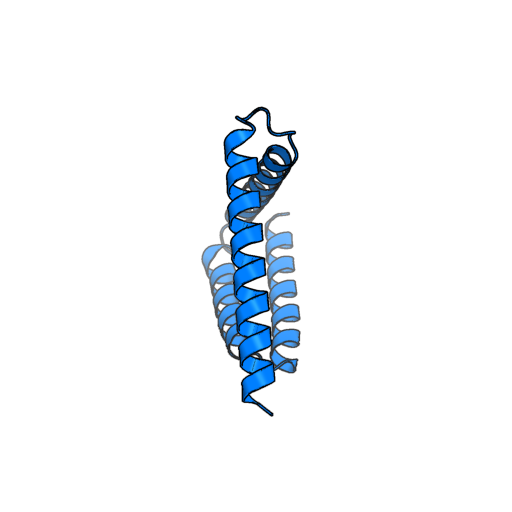 82.94 87 GLU A N 1
ATOM 684 C CA . GLU A 1 87 ? -32.032 11.941 8.205 1.00 82.94 87 GLU A CA 1
ATOM 685 C C . GLU A 1 87 ? -32.780 10.983 9.144 1.00 82.94 87 GLU A C 1
ATOM 687 O O . GLU A 1 87 ? -32.711 11.120 10.370 1.00 82.94 87 GLU A O 1
ATOM 692 N N . ARG A 1 88 ? -33.433 9.954 8.588 1.00 87.06 88 ARG A N 1
ATOM 693 C CA . ARG A 1 88 ? -34.083 8.903 9.387 1.00 87.06 88 ARG A CA 1
ATOM 694 C C . ARG A 1 88 ? -33.078 8.157 10.262 1.00 87.06 88 ARG A C 1
ATOM 696 O O . ARG A 1 88 ? -33.361 7.936 11.438 1.00 87.06 88 ARG A O 1
ATOM 703 N N . GLN A 1 89 ? -31.909 7.822 9.715 1.00 86.81 89 GLN A N 1
ATOM 704 C CA . GLN A 1 89 ? -30.839 7.148 10.450 1.00 86.81 89 GLN A CA 1
ATOM 705 C C . GLN A 1 89 ? -30.341 8.000 11.630 1.00 86.81 89 GLN A C 1
ATOM 707 O O . GLN A 1 89 ? -30.287 7.508 12.757 1.00 86.81 89 GLN A O 1
ATOM 712 N N . ARG A 1 90 ? -30.085 9.299 11.411 1.00 88.81 90 ARG A N 1
ATOM 713 C CA . ARG A 1 90 ? -29.676 10.232 12.479 1.00 88.81 90 ARG A CA 1
ATOM 714 C C . ARG A 1 90 ? -30.703 10.334 13.601 1.00 88.81 90 ARG A C 1
ATOM 716 O O . ARG A 1 90 ? -30.338 10.359 14.774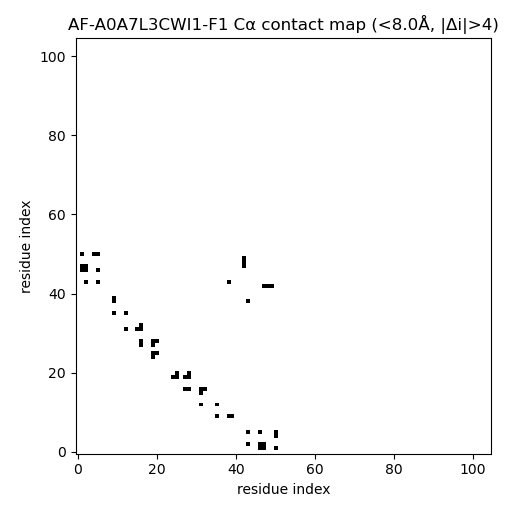 1.00 88.81 90 ARG A O 1
ATOM 723 N N . ASN A 1 91 ? -31.990 10.386 13.258 1.00 91.56 91 ASN A N 1
ATOM 724 C CA . ASN A 1 91 ? -33.054 10.460 14.257 1.00 91.56 91 ASN A CA 1
ATOM 725 C C . ASN A 1 91 ? -33.098 9.185 15.118 1.00 91.56 91 ASN A C 1
ATOM 727 O O . ASN A 1 91 ? -33.198 9.259 16.342 1.00 91.56 91 ASN A O 1
ATOM 731 N N . VAL A 1 92 ? -32.954 8.008 14.500 1.00 92.69 92 VAL A N 1
ATOM 732 C CA . VAL A 1 92 ? -32.878 6.737 15.237 1.00 92.69 92 VAL A CA 1
ATOM 733 C C . VAL A 1 92 ? -31.659 6.709 16.164 1.00 92.69 92 VAL A C 1
ATOM 735 O O . VAL A 1 92 ? -31.817 6.407 17.345 1.00 92.69 92 VAL A O 1
ATOM 738 N N . GLU A 1 93 ? -30.472 7.086 15.684 1.00 91.50 93 GLU A N 1
ATOM 739 C CA . GLU A 1 93 ? -29.243 7.141 16.493 1.00 91.50 93 GLU A CA 1
ATOM 740 C C . GLU A 1 93 ? -29.368 8.095 17.688 1.00 91.50 93 GLU A C 1
ATOM 742 O O . GLU A 1 93 ? -28.951 7.765 18.803 1.00 91.50 93 GLU A O 1
ATOM 747 N N . HIS A 1 94 ? -30.010 9.247 17.486 1.00 93.00 94 HIS A N 1
ATOM 748 C CA . HIS A 1 94 ? -30.284 10.201 18.555 1.00 93.00 94 HIS A CA 1
ATOM 749 C C . HIS A 1 94 ? -31.235 9.614 19.608 1.00 93.00 94 HIS A C 1
ATOM 751 O O . HIS A 1 94 ? -30.964 9.695 20.807 1.00 93.00 94 HIS A O 1
ATOM 757 N 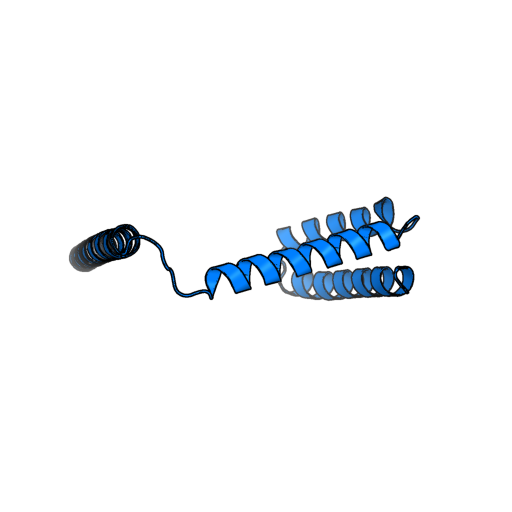N . LYS A 1 95 ? -32.324 8.958 19.180 1.00 94.19 95 LYS A N 1
ATOM 758 C CA . LYS A 1 95 ? -33.277 8.304 20.095 1.00 94.19 95 LYS A CA 1
ATOM 759 C C . LYS A 1 95 ? -32.630 7.160 20.87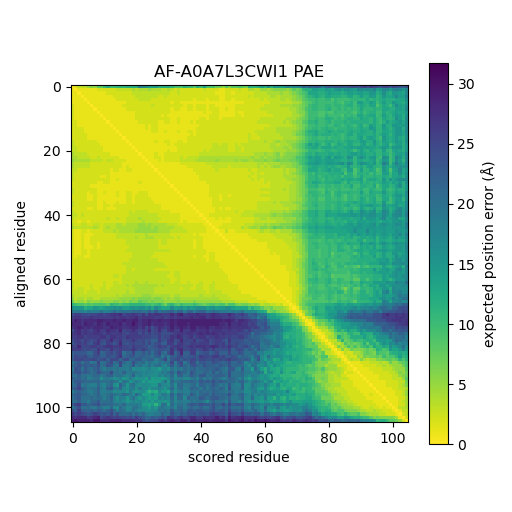6 1.00 94.19 95 LYS A C 1
ATOM 761 O O . LYS A 1 95 ? -32.851 7.055 22.079 1.00 94.19 95 LYS A O 1
ATOM 766 N N . VAL A 1 96 ? -31.806 6.338 20.227 1.00 93.00 96 VAL A N 1
ATOM 767 C CA . VAL A 1 96 ? -31.061 5.252 20.886 1.00 93.00 96 VAL A CA 1
ATOM 768 C C . VAL A 1 96 ? -30.077 5.811 21.915 1.00 93.00 96 VAL A C 1
ATOM 770 O O . VAL A 1 96 ? -30.001 5.301 23.032 1.00 93.00 96 VAL A O 1
ATOM 773 N N . SER A 1 97 ? -29.374 6.895 21.580 1.00 91.81 97 SER A N 1
ATOM 774 C CA . SER A 1 97 ? -28.447 7.560 22.502 1.00 91.81 97 SER A CA 1
ATOM 775 C C . SER A 1 97 ? -29.168 8.141 23.722 1.00 91.81 97 SER A C 1
ATOM 777 O O . SER A 1 97 ? -28.695 7.982 24.845 1.00 91.81 97 SER A O 1
ATOM 779 N N . ALA A 1 98 ? -30.343 8.747 23.527 1.00 91.88 98 ALA A N 1
ATOM 780 C CA . ALA A 1 98 ? -31.165 9.257 24.623 1.00 91.88 98 ALA A CA 1
ATOM 781 C C . ALA A 1 98 ? -31.634 8.135 25.567 1.00 91.88 98 ALA A C 1
ATOM 783 O O . ALA A 1 98 ? -31.516 8.276 26.783 1.00 91.88 98 ALA A O 1
ATOM 784 N N . ILE A 1 99 ? -32.085 6.999 25.017 1.00 93.19 99 ILE A N 1
ATOM 785 C CA . ILE A 1 99 ? -32.485 5.824 25.807 1.00 93.19 99 ILE A CA 1
ATOM 786 C C . ILE A 1 99 ? -31.299 5.292 26.617 1.00 93.19 99 ILE A C 1
ATOM 788 O O . ILE A 1 99 ? -31.425 5.103 27.827 1.00 93.19 99 ILE A O 1
ATOM 792 N N . LYS A 1 100 ? -30.136 5.104 25.978 1.00 90.00 100 LYS A N 1
ATOM 793 C CA . LYS A 1 100 ? -28.909 4.659 26.655 1.00 90.00 100 LYS A CA 1
ATOM 794 C C . LYS A 1 100 ? -28.569 5.568 27.838 1.00 90.00 100 LYS A C 1
ATOM 796 O O . LYS A 1 100 ? -28.351 5.065 28.933 1.00 90.00 100 LYS A O 1
ATOM 801 N N . ASN A 1 101 ? -28.569 6.883 27.628 1.00 88.94 101 ASN A N 1
ATOM 802 C CA . ASN A 1 101 ? -28.243 7.846 28.678 1.00 88.94 101 ASN A CA 1
ATOM 803 C C . ASN A 1 101 ? -29.260 7.813 29.825 1.00 88.94 101 ASN A C 1
ATOM 805 O O . ASN A 1 101 ? -28.863 7.932 30.975 1.00 88.94 101 ASN A O 1
ATOM 809 N N . SER A 1 102 ? -30.548 7.610 29.530 1.00 88.31 102 SER A N 1
ATOM 810 C CA . SER A 1 102 ? -31.591 7.502 30.559 1.00 88.31 102 SER A CA 1
ATOM 811 C C . SER A 1 102 ? -31.557 6.193 31.359 1.00 88.31 102 SER A C 1
ATOM 813 O O . SER A 1 102 ? -32.009 6.176 32.495 1.00 88.31 102 SER A O 1
ATOM 815 N N . ALA A 1 103 ? -31.020 5.109 30.789 1.00 80.81 103 ALA A N 1
ATOM 816 C CA . ALA A 1 103 ? -30.906 3.803 31.445 1.00 80.81 103 ALA A CA 1
ATOM 817 C C . ALA A 1 103 ? -29.597 3.622 32.239 1.00 80.81 103 ALA A C 1
ATOM 819 O O . ALA A 1 103 ? -29.452 2.640 32.960 1.00 80.81 103 ALA A O 1
ATOM 820 N N . GLN A 1 104 ? -28.630 4.530 32.069 1.00 74.25 104 GLN A N 1
ATOM 821 C CA . GLN A 1 104 ? -27.370 4.568 32.824 1.00 74.25 104 GLN A CA 1
ATOM 822 C C . GLN A 1 104 ? -27.427 5.520 34.038 1.00 74.25 104 GLN A C 1
ATOM 824 O O . GLN A 1 104 ? -26.382 5.779 34.636 1.00 74.25 104 GLN A O 1
ATOM 829 N N . VAL A 1 105 ? -28.620 6.036 34.373 1.00 53.62 105 VAL A N 1
ATOM 830 C CA . VAL A 1 105 ? -28.925 6.774 35.616 1.00 53.62 105 VAL A CA 1
ATOM 831 C C . VAL A 1 105 ? -29.349 5.799 36.706 1.00 53.62 105 VAL A C 1
ATOM 833 O O . VAL A 1 105 ? -30.141 4.885 36.385 1.00 53.62 105 VAL A O 1
#

Mean predicted aligned error: 9.53 Å